Protein AF-A0AA43F3S4-F1 (afdb_monomer_lite)

Radius of gyration: 25.45 Å; chains: 1; bounding box: 35×79×81 Å

Structure (mmCIF, N/CA/C/O backbone):
data_AF-A0AA43F3S4-F1
#
_entry.id   AF-A0AA43F3S4-F1
#
loop_
_atom_site.group_PDB
_atom_site.id
_atom_site.type_symbol
_atom_site.label_atom_id
_atom_site.label_alt_id
_atom_site.label_comp_id
_atom_site.label_asym_id
_atom_site.label_entity_id
_atom_site.label_seq_id
_atom_site.pdbx_PDB_ins_code
_atom_site.Cartn_x
_atom_site.Cartn_y
_atom_site.Cartn_z
_atom_site.occupancy
_atom_site.B_iso_or_equiv
_atom_site.auth_seq_id
_atom_site.auth_comp_id
_atom_site.auth_asym_id
_atom_site.auth_atom_id
_atom_site.pdbx_PDB_model_num
ATOM 1 N N . MET A 1 1 ? -4.218 66.071 62.082 1.00 45.09 1 MET A N 1
ATOM 2 C CA . MET A 1 1 ? -5.119 65.341 61.161 1.00 45.09 1 MET A CA 1
ATOM 3 C C . MET A 1 1 ? -4.495 65.348 59.772 1.00 45.09 1 MET A C 1
ATOM 5 O O . MET A 1 1 ? -4.538 66.374 59.111 1.00 45.09 1 MET A O 1
ATOM 9 N N . GLN A 1 2 ? -3.863 64.250 59.349 1.00 41.78 2 GLN A N 1
ATOM 10 C CA . GLN A 1 2 ? -3.182 64.153 58.051 1.00 41.78 2 GLN A CA 1
ATOM 11 C C . GLN A 1 2 ? -3.557 62.800 57.426 1.00 41.78 2 GLN A C 1
ATOM 13 O O . GLN A 1 2 ? -3.336 61.754 58.028 1.00 41.78 2 GLN A O 1
ATOM 18 N N . ARG A 1 3 ? -4.258 62.843 56.284 1.00 44.19 3 ARG A N 1
ATOM 19 C CA . ARG A 1 3 ? -4.846 61.687 55.585 1.00 44.19 3 ARG A CA 1
ATOM 20 C C . ARG A 1 3 ? -3.790 61.024 54.695 1.00 44.19 3 ARG A C 1
ATOM 22 O O . ARG A 1 3 ? -3.263 61.683 53.804 1.00 44.19 3 ARG A O 1
ATOM 29 N N . ILE A 1 4 ? -3.537 59.731 54.885 1.00 48.81 4 ILE A N 1
ATOM 30 C CA . ILE A 1 4 ? -2.722 58.906 53.979 1.00 48.81 4 ILE A CA 1
ATOM 31 C C . ILE A 1 4 ? -3.648 58.356 52.883 1.00 48.81 4 ILE A C 1
ATOM 33 O O . ILE A 1 4 ? -4.600 57.638 53.179 1.00 48.81 4 ILE A O 1
ATOM 37 N N . ARG A 1 5 ? -3.401 58.720 51.617 1.00 50.72 5 ARG A N 1
ATOM 38 C CA . ARG A 1 5 ? -4.045 58.128 50.430 1.00 50.72 5 ARG A CA 1
ATOM 39 C C . ARG A 1 5 ? -3.077 57.111 49.824 1.00 50.72 5 ARG A C 1
ATOM 41 O O . ARG A 1 5 ? -2.162 57.505 49.111 1.00 50.72 5 ARG A O 1
ATOM 48 N N . ASN A 1 6 ? -3.293 55.825 50.089 1.00 44.34 6 ASN A N 1
ATOM 49 C CA . ASN A 1 6 ? -2.624 54.737 49.373 1.00 44.34 6 ASN A CA 1
ATOM 50 C C . ASN A 1 6 ? -3.462 54.373 48.143 1.00 44.34 6 ASN A C 1
ATOM 52 O O . ASN A 1 6 ? -4.543 53.806 48.273 1.00 44.34 6 ASN A O 1
ATOM 56 N N . GLY A 1 7 ? -2.975 54.730 46.955 1.00 43.69 7 GLY A N 1
ATOM 57 C CA . GLY A 1 7 ? -3.492 54.233 45.683 1.00 43.69 7 GLY A CA 1
ATOM 58 C C . GLY A 1 7 ? -2.597 53.106 45.182 1.00 43.69 7 GLY A C 1
ATOM 59 O O . GLY A 1 7 ? -1.480 53.369 44.751 1.00 43.69 7 GLY A O 1
ATOM 60 N N . ILE A 1 8 ? -3.072 51.863 45.251 1.00 53.91 8 ILE A N 1
ATOM 61 C CA . ILE A 1 8 ? -2.442 50.723 44.577 1.00 53.91 8 ILE A CA 1
ATOM 62 C C . ILE A 1 8 ? -3.109 50.602 43.207 1.00 53.91 8 ILE A C 1
ATOM 64 O O . ILE A 1 8 ? -4.295 50.291 43.113 1.00 53.91 8 ILE A O 1
ATOM 68 N N . ALA A 1 9 ? -2.353 50.889 42.150 1.00 46.62 9 ALA A N 1
ATOM 69 C CA . ALA A 1 9 ? -2.770 50.650 40.778 1.00 46.62 9 ALA A CA 1
ATOM 70 C C . ALA A 1 9 ? -2.581 49.160 40.447 1.00 46.62 9 ALA A C 1
ATOM 72 O O . ALA A 1 9 ? -1.453 48.679 40.371 1.00 46.62 9 ALA A O 1
ATOM 73 N N . LEU A 1 10 ? -3.683 48.428 40.253 1.00 51.22 10 LEU A N 1
ATOM 74 C CA . LEU A 1 10 ? -3.670 47.149 39.543 1.00 51.22 10 LEU A CA 1
ATOM 75 C C . LEU A 1 10 ? -3.625 47.439 38.038 1.00 51.22 10 LEU A C 1
ATOM 77 O O . LEU A 1 10 ? -4.553 48.048 37.507 1.00 51.22 10 LEU A O 1
ATOM 81 N N . ALA A 1 11 ? -2.588 46.970 37.348 1.00 49.75 11 ALA A N 1
ATOM 82 C CA . ALA A 1 11 ? -2.558 46.917 35.891 1.00 49.75 11 ALA A CA 1
ATOM 83 C C . ALA A 1 11 ? -2.459 45.455 35.437 1.00 49.75 11 ALA A C 1
ATOM 85 O O . ALA A 1 11 ? -1.598 44.701 35.886 1.00 49.75 11 ALA A O 1
ATOM 86 N N . LEU A 1 12 ? -3.414 45.080 34.588 1.00 49.41 12 LEU A N 1
ATOM 87 C CA . LEU A 1 12 ? -3.694 43.743 34.080 1.00 49.41 12 LEU A CA 1
ATOM 88 C C . LEU A 1 12 ? -2.523 43.145 33.287 1.00 49.41 12 LEU A C 1
ATOM 90 O O . LEU A 1 12 ? -2.026 43.760 32.346 1.00 49.41 12 LEU A O 1
ATOM 94 N N . ALA A 1 13 ? -2.161 41.899 33.596 1.00 52.53 13 ALA A N 1
ATOM 95 C CA . ALA A 1 13 ? -1.328 41.073 32.731 1.00 52.53 13 ALA A CA 1
ATOM 96 C C . ALA A 1 13 ? -2.201 40.453 31.624 1.00 52.53 13 ALA A C 1
ATOM 98 O O . ALA A 1 13 ? -3.014 39.566 31.883 1.00 52.53 13 ALA A O 1
ATOM 99 N N . ALA A 1 14 ? -2.051 40.934 30.389 1.00 55.06 14 ALA A N 1
ATOM 100 C CA . ALA A 1 14 ? -2.657 40.331 29.208 1.00 55.06 14 ALA A CA 1
ATOM 101 C C . ALA A 1 14 ? -1.839 39.099 28.787 1.00 55.06 14 ALA A C 1
ATOM 103 O O . ALA A 1 14 ? -0.737 39.224 28.254 1.00 55.06 14 ALA A O 1
ATOM 104 N N . ILE A 1 15 ? -2.369 37.901 29.042 1.00 60.75 15 ILE A N 1
ATOM 105 C CA . ILE A 1 15 ? -1.792 36.647 28.549 1.00 60.75 15 ILE A CA 1
ATOM 106 C C . ILE A 1 15 ? -2.237 36.481 27.093 1.00 60.75 15 ILE A C 1
ATOM 108 O O . ILE A 1 15 ? -3.388 36.146 26.816 1.00 60.75 15 ILE A O 1
ATOM 112 N N . LEU A 1 16 ? -1.325 36.738 26.155 1.00 57.16 16 LEU A N 1
ATOM 113 C CA . LEU A 1 16 ? -1.500 36.401 24.744 1.00 57.16 16 LEU A CA 1
ATOM 114 C C . LEU A 1 16 ? -1.458 34.873 24.601 1.00 57.16 16 LEU A C 1
ATOM 116 O O . LEU A 1 16 ? -0.391 34.262 24.604 1.00 57.16 16 LEU A O 1
ATOM 120 N N . GLY A 1 17 ? -2.634 34.253 24.510 1.00 53.41 17 GLY A N 1
ATOM 121 C CA . GLY A 1 17 ? -2.781 32.846 24.155 1.00 53.41 17 GLY A CA 1
ATOM 122 C C . GLY A 1 17 ? -2.358 32.621 22.706 1.00 53.41 17 GLY A C 1
ATOM 123 O O . GLY A 1 17 ? -3.087 32.973 21.783 1.00 53.41 17 GLY A O 1
ATOM 124 N N . GLY A 1 18 ? -1.170 32.052 22.503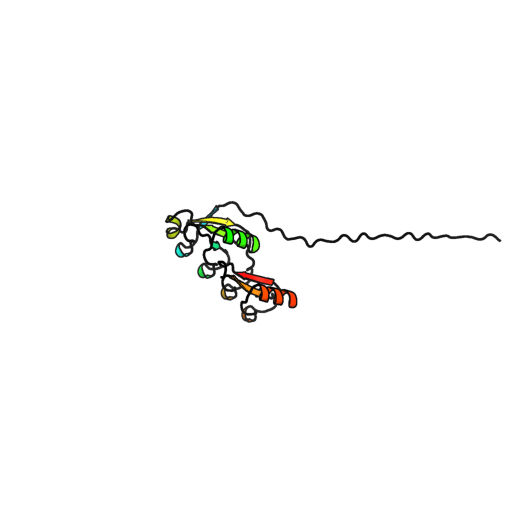 1.00 55.47 18 GLY A N 1
ATOM 125 C CA . GLY A 1 18 ? -0.729 31.578 21.196 1.00 55.47 18 GLY A CA 1
ATOM 126 C C . GLY A 1 18 ? -1.556 30.368 20.766 1.00 55.47 18 GLY A C 1
ATOM 127 O O . GLY A 1 18 ? -1.591 29.355 21.463 1.00 55.47 18 GLY A O 1
ATOM 128 N N . CYS A 1 19 ? -2.220 30.464 19.616 1.00 59.75 19 CYS A N 1
ATOM 129 C CA . CYS A 1 19 ? -2.849 29.321 18.967 1.00 59.75 19 CYS A CA 1
ATOM 130 C C . CYS A 1 19 ? -1.756 28.326 18.553 1.00 59.75 19 CYS A C 1
ATOM 132 O O . CYS A 1 19 ? -1.048 28.551 17.573 1.00 59.75 19 CYS A O 1
ATOM 134 N N . ALA A 1 20 ? -1.604 27.228 19.293 1.00 55.06 20 ALA A N 1
ATOM 135 C CA . ALA A 1 20 ? -0.818 26.092 18.837 1.00 55.06 20 ALA A CA 1
ATOM 136 C C . ALA A 1 20 ? -1.551 25.459 17.647 1.00 55.06 20 ALA A C 1
ATOM 138 O O . ALA A 1 20 ? -2.580 24.805 17.814 1.00 55.06 20 ALA A O 1
ATOM 139 N N . VAL A 1 21 ? -1.053 25.697 16.434 1.00 63.47 21 VAL A N 1
ATOM 140 C CA . VAL A 1 21 ? -1.490 24.956 15.249 1.00 63.47 21 VAL A CA 1
ATOM 141 C C . VAL A 1 21 ? -1.023 23.510 15.455 1.00 63.47 21 VAL A C 1
ATOM 143 O O . VAL A 1 21 ? 0.173 23.313 15.686 1.00 63.47 21 VAL A O 1
ATOM 146 N N . PRO A 1 22 ? -1.906 22.496 15.427 1.00 55.19 22 PRO A N 1
ATOM 147 C CA . PRO A 1 22 ? -1.469 21.107 15.452 1.00 55.19 22 PRO A CA 1
ATOM 148 C C . PRO A 1 22 ? -0.527 20.894 14.267 1.00 55.19 22 PRO A C 1
ATOM 150 O O . PRO A 1 22 ? -0.928 21.081 13.119 1.00 55.19 22 PRO A O 1
ATOM 153 N N . GLY A 1 23 ? 0.739 20.587 14.544 1.00 42.62 23 GLY A N 1
ATOM 154 C CA . GLY A 1 23 ? 1.736 20.374 13.505 1.00 42.62 23 GLY A CA 1
ATOM 155 C C . GLY A 1 23 ? 1.333 19.185 12.643 1.00 42.62 23 GLY A C 1
ATOM 156 O O . GLY A 1 23 ? 1.225 18.066 13.144 1.00 42.62 23 GLY A O 1
ATOM 157 N N . SER A 1 24 ? 1.111 19.421 11.351 1.00 52.53 24 SER A N 1
ATOM 158 C CA . SER A 1 24 ? 1.115 18.353 10.358 1.00 52.53 24 SER A CA 1
ATOM 159 C C . SER A 1 24 ? 2.456 17.634 10.476 1.00 52.53 24 SER A C 1
ATOM 161 O O . SER A 1 24 ? 3.500 18.254 10.283 1.00 52.53 24 SER A O 1
ATOM 163 N N . ILE A 1 25 ? 2.447 16.348 10.831 1.00 58.19 25 ILE A N 1
ATOM 164 C CA . ILE A 1 25 ? 3.644 15.511 10.718 1.00 58.19 25 ILE A CA 1
ATOM 165 C C . ILE A 1 25 ? 3.894 15.350 9.219 1.00 58.19 25 ILE A C 1
ATOM 167 O O . ILE A 1 25 ? 3.322 14.480 8.564 1.00 58.19 25 ILE A O 1
ATOM 171 N N . GLU A 1 26 ? 4.675 16.264 8.654 1.00 67.06 26 GLU A N 1
ATOM 172 C CA . GLU A 1 26 ? 5.097 16.195 7.266 1.00 67.06 26 GLU A CA 1
ATOM 173 C C . GLU A 1 26 ? 5.996 14.966 7.120 1.00 67.06 26 GLU A C 1
ATOM 175 O O . GLU A 1 26 ? 6.993 14.813 7.833 1.00 67.06 26 GLU A O 1
ATOM 180 N N . ARG A 1 27 ? 5.598 14.025 6.260 1.00 73.75 27 ARG A N 1
ATOM 181 C CA . ARG A 1 27 ? 6.421 12.843 6.008 1.00 73.75 27 ARG A CA 1
ATOM 182 C C . ARG A 1 27 ? 7.721 13.245 5.319 1.00 73.75 27 ARG A C 1
ATOM 184 O O . ARG A 1 27 ? 7.717 14.204 4.545 1.00 73.75 27 ARG A O 1
ATOM 191 N N . PRO A 1 28 ? 8.819 12.509 5.567 1.00 76.12 28 PRO A N 1
ATOM 192 C CA . PRO A 1 28 ? 10.080 12.786 4.904 1.00 76.12 28 PRO A CA 1
ATOM 193 C C . PRO A 1 28 ? 9.906 12.754 3.379 1.00 76.12 28 PRO A C 1
ATOM 195 O O . PRO A 1 28 ? 9.037 12.038 2.864 1.00 76.12 28 PRO A O 1
ATOM 198 N N . PRO A 1 29 ? 10.727 13.520 2.643 1.00 84.88 29 PRO A N 1
ATOM 199 C CA . PRO A 1 29 ? 10.708 13.469 1.192 1.00 84.88 29 PRO A CA 1
ATOM 200 C C . PRO A 1 29 ? 11.012 12.042 0.707 1.00 84.88 29 PRO A C 1
ATOM 202 O O . PRO A 1 29 ? 11.752 11.313 1.379 1.00 84.88 29 PRO A O 1
ATOM 205 N N . PRO A 1 30 ? 10.488 11.642 -0.465 1.00 90.62 30 PRO A N 1
ATOM 206 C CA . PRO A 1 30 ? 10.766 10.329 -1.029 1.00 90.62 30 PRO A CA 1
ATOM 207 C C . PRO A 1 30 ? 12.269 10.087 -1.191 1.00 90.62 30 PRO A C 1
ATOM 209 O O . PRO A 1 30 ? 13.032 10.988 -1.554 1.00 90.62 30 PRO A O 1
ATOM 212 N N . GLY A 1 31 ? 12.691 8.847 -0.956 1.00 92.12 31 GLY A N 1
ATOM 213 C CA . GLY A 1 31 ? 14.061 8.409 -1.176 1.00 92.12 31 GLY A CA 1
ATOM 214 C C . GLY A 1 31 ? 14.471 8.492 -2.649 1.00 92.12 31 GLY A C 1
ATOM 215 O O . GLY A 1 31 ? 13.651 8.599 -3.561 1.00 92.12 31 GLY A O 1
ATOM 216 N N . LYS A 1 32 ? 15.777 8.405 -2.911 1.00 95.25 32 LYS A N 1
ATOM 217 C CA . LYS A 1 32 ? 16.272 8.304 -4.290 1.00 95.25 32 LYS A CA 1
ATOM 218 C C . LYS A 1 32 ? 15.873 6.948 -4.893 1.00 95.25 32 LYS A C 1
ATOM 220 O O . LYS A 1 32 ? 15.887 5.950 -4.169 1.00 95.25 32 LYS A O 1
ATOM 225 N N . PRO A 1 33 ? 15.572 6.881 -6.205 1.00 96.31 33 PRO A N 1
ATOM 226 C CA . PRO A 1 33 ? 15.389 5.607 -6.885 1.00 96.31 33 PRO A CA 1
ATOM 227 C C . PRO A 1 33 ? 16.603 4.697 -6.682 1.00 96.31 33 PRO A C 1
ATOM 229 O O . PRO A 1 33 ? 17.743 5.131 -6.845 1.00 96.31 33 PRO A O 1
ATOM 232 N N . SER A 1 34 ? 16.353 3.439 -6.339 1.00 97.06 34 SER A N 1
ATOM 233 C CA . SER A 1 34 ? 17.384 2.423 -6.113 1.00 97.06 34 SER A CA 1
ATOM 234 C C . SER A 1 34 ? 16.936 1.073 -6.661 1.00 97.06 34 SER A C 1
ATOM 236 O O . SER A 1 34 ? 15.746 0.851 -6.883 1.00 97.06 34 SER A O 1
ATOM 238 N N . GLU A 1 35 ? 17.885 0.177 -6.927 1.00 97.38 35 GLU A N 1
ATOM 239 C CA . GLU A 1 35 ? 17.549 -1.189 -7.324 1.00 97.38 35 GLU A CA 1
ATOM 240 C C . GLU A 1 35 ? 16.855 -1.920 -6.168 1.00 97.38 35 GLU A C 1
ATOM 242 O O . GLU A 1 35 ? 17.237 -1.800 -5.003 1.00 97.38 35 GLU A O 1
ATOM 247 N N . PHE A 1 36 ? 15.813 -2.674 -6.500 1.00 97.06 36 PHE A N 1
ATOM 248 C CA . PHE A 1 36 ? 15.067 -3.494 -5.563 1.00 97.06 36 PHE A CA 1
ATOM 249 C C . PHE A 1 36 ? 14.756 -4.846 -6.197 1.00 97.06 36 PHE A C 1
ATOM 251 O O . PHE A 1 36 ? 14.400 -4.921 -7.374 1.00 97.06 36 PHE A O 1
ATOM 258 N N . HIS A 1 37 ? 14.886 -5.914 -5.4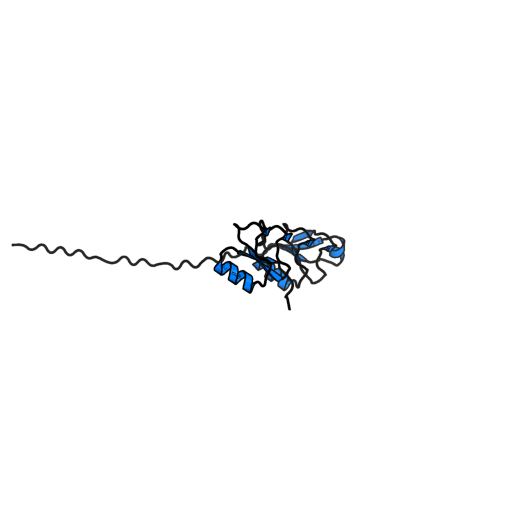20 1.00 96.31 37 HIS A N 1
ATOM 259 C CA . HIS A 1 37 ? 14.615 -7.267 -5.880 1.00 96.31 37 HIS A CA 1
ATOM 260 C C . HIS A 1 37 ? 13.373 -7.813 -5.184 1.00 96.31 37 HIS A C 1
ATOM 262 O O . HIS A 1 37 ? 13.246 -7.711 -3.965 1.00 96.31 37 HIS A O 1
ATOM 268 N N . MET A 1 38 ? 12.469 -8.393 -5.964 1.00 94.81 38 MET A N 1
ATOM 269 C CA . MET A 1 38 ? 11.250 -9.031 -5.477 1.00 94.81 38 MET A CA 1
ATOM 270 C C . MET A 1 38 ? 10.979 -10.313 -6.266 1.00 94.81 38 MET A C 1
ATOM 272 O O . MET A 1 38 ? 11.522 -10.458 -7.364 1.00 94.81 38 MET A O 1
ATOM 276 N N . PRO A 1 39 ? 10.138 -11.229 -5.758 1.00 96.19 39 PRO A N 1
ATOM 277 C CA . PRO A 1 39 ? 9.791 -12.430 -6.504 1.00 96.19 39 PRO A CA 1
ATOM 278 C C . PRO A 1 39 ? 9.247 -12.076 -7.904 1.00 96.19 39 PRO A C 1
ATOM 280 O O . PRO A 1 39 ? 8.401 -11.178 -8.003 1.00 96.19 39 PRO A O 1
ATOM 283 N N . PRO A 1 40 ? 9.731 -12.714 -8.990 1.00 95.94 40 PRO A N 1
ATOM 284 C CA . PRO A 1 40 ? 9.384 -12.337 -10.363 1.00 95.94 40 PRO A CA 1
ATOM 285 C C . PRO A 1 40 ? 7.876 -12.270 -10.643 1.00 95.94 40 PRO A C 1
ATOM 287 O O . PRO A 1 40 ? 7.415 -11.362 -11.331 1.00 95.94 40 PRO A O 1
ATOM 290 N N . GLU A 1 41 ? 7.092 -13.173 -10.059 1.00 95.69 41 GLU A N 1
ATOM 291 C CA . GLU A 1 41 ? 5.632 -13.236 -10.186 1.00 95.69 41 GLU A CA 1
ATOM 292 C C . GLU A 1 41 ? 4.890 -12.089 -9.473 1.00 95.69 41 GLU A C 1
ATOM 294 O O . GLU A 1 41 ? 3.709 -11.852 -9.725 1.00 95.69 41 GLU A O 1
ATOM 299 N N . HIS A 1 42 ? 5.596 -11.326 -8.636 1.00 96.75 42 HIS A N 1
ATOM 300 C CA . HIS A 1 42 ? 5.089 -10.142 -7.943 1.00 96.75 42 HIS A CA 1
ATOM 301 C C . HIS A 1 42 ? 5.566 -8.823 -8.570 1.00 96.75 42 HIS A C 1
ATOM 303 O O . HIS A 1 42 ? 5.134 -7.746 -8.145 1.00 96.75 42 HIS A O 1
ATOM 309 N N . VAL A 1 43 ? 6.423 -8.884 -9.594 1.00 98.06 43 VAL A N 1
ATOM 310 C CA . VAL A 1 43 ? 6.870 -7.701 -10.333 1.00 98.06 43 VAL A CA 1
ATOM 311 C C . VAL A 1 43 ? 5.675 -7.078 -11.065 1.00 98.06 43 VAL A C 1
ATOM 313 O O . VAL A 1 43 ? 4.950 -7.785 -11.770 1.00 98.06 43 VAL A O 1
ATOM 316 N N . PRO A 1 44 ? 5.436 -5.758 -10.935 1.00 97.81 44 PRO A N 1
ATOM 317 C CA . PRO A 1 44 ? 4.344 -5.116 -11.655 1.00 97.81 44 PRO A CA 1
ATOM 318 C C . PRO A 1 44 ? 4.572 -5.177 -13.176 1.00 97.81 44 PRO A C 1
ATOM 320 O O . PRO A 1 44 ? 5.719 -5.089 -13.630 1.00 97.81 44 PRO A O 1
ATOM 323 N N . PRO A 1 45 ? 3.498 -5.264 -13.985 1.00 97.25 45 PRO A N 1
ATOM 324 C CA . PRO A 1 45 ? 3.595 -5.155 -15.436 1.00 97.25 45 PRO A CA 1
ATOM 325 C C . PRO A 1 45 ? 4.315 -3.877 -15.884 1.00 97.25 45 PRO A C 1
ATOM 327 O O . PRO A 1 45 ? 4.328 -2.862 -15.184 1.00 97.25 45 PRO A O 1
ATOM 330 N N . LEU A 1 46 ? 4.879 -3.899 -17.093 1.00 95.69 46 LEU A N 1
ATOM 331 C CA . LEU A 1 46 ? 5.503 -2.710 -17.679 1.00 95.69 46 LEU A CA 1
ATOM 332 C C . LEU A 1 46 ? 4.505 -1.546 -17.747 1.00 95.69 46 LEU A C 1
ATOM 334 O O . LEU A 1 46 ? 3.362 -1.714 -18.163 1.00 95.69 46 LEU A O 1
ATOM 338 N N . GLY A 1 47 ? 4.955 -0.360 -17.334 1.00 94.81 47 GLY A N 1
ATOM 339 C CA . GLY A 1 47 ? 4.118 0.843 -17.264 1.00 94.81 47 GLY A CA 1
ATOM 340 C C . GLY A 1 47 ? 3.225 0.932 -16.019 1.00 94.81 47 GLY A C 1
ATOM 341 O O . GLY A 1 47 ? 2.608 1.973 -15.801 1.00 94.81 47 GLY A O 1
ATOM 342 N N . GLN A 1 48 ? 3.185 -0.106 -15.179 1.00 97.81 48 GLN A N 1
ATOM 343 C CA . GLN A 1 48 ? 2.530 -0.082 -13.873 1.00 97.81 48 GLN A CA 1
ATOM 344 C C . GLN A 1 48 ? 3.556 -0.055 -12.739 1.00 97.81 48 GLN A C 1
ATOM 346 O O . GLN A 1 48 ? 4.730 -0.393 -12.906 1.00 97.81 48 GLN A O 1
ATOM 351 N N . CYS A 1 49 ? 3.085 0.348 -11.566 1.00 98.31 49 CYS A N 1
ATOM 352 C CA . CYS A 1 49 ? 3.841 0.305 -10.329 1.00 98.31 49 CYS A CA 1
ATOM 353 C C . CYS A 1 49 ? 3.075 -0.502 -9.281 1.00 98.31 49 CYS A C 1
ATOM 355 O O . CYS A 1 49 ? 1.859 -0.665 -9.365 1.00 98.31 49 CYS A O 1
ATOM 357 N N . ARG A 1 50 ? 3.782 -0.982 -8.265 1.00 97.81 50 ARG A N 1
ATOM 358 C CA . ARG A 1 50 ? 3.201 -1.607 -7.073 1.00 97.81 50 ARG A CA 1
ATOM 359 C C . ARG A 1 50 ? 3.779 -0.925 -5.836 1.00 97.81 50 ARG A C 1
ATOM 361 O O . ARG A 1 50 ? 4.921 -0.479 -5.880 1.00 97.81 50 ARG A O 1
ATOM 368 N N . ILE A 1 51 ? 3.010 -0.826 -4.756 1.00 97.88 51 ILE A N 1
ATOM 369 C CA . ILE A 1 51 ? 3.565 -0.465 -3.445 1.00 97.88 51 ILE A CA 1
ATOM 370 C C . ILE A 1 51 ? 3.985 -1.763 -2.762 1.00 97.88 51 ILE A C 1
ATOM 372 O O . ILE A 1 51 ? 3.214 -2.715 -2.727 1.00 97.88 51 ILE A O 1
ATOM 376 N N . TRP A 1 52 ? 5.211 -1.807 -2.266 1.00 97.44 52 TRP A N 1
ATOM 377 C CA . TRP A 1 52 ? 5.779 -2.940 -1.561 1.00 97.44 52 TRP A CA 1
ATOM 378 C C . TRP A 1 52 ? 6.004 -2.590 -0.096 1.00 97.44 52 TRP A C 1
ATOM 380 O O . TRP A 1 52 ? 6.675 -1.603 0.222 1.00 97.44 52 TRP A O 1
ATOM 390 N N . TYR A 1 53 ? 5.476 -3.431 0.778 1.00 95.75 53 TYR A N 1
ATOM 391 C CA . TYR A 1 53 ? 5.618 -3.342 2.223 1.00 95.75 53 TYR A CA 1
ATOM 392 C C . TYR A 1 53 ? 6.573 -4.428 2.703 1.00 95.75 53 TYR A C 1
ATOM 394 O O . TYR A 1 53 ? 6.339 -5.607 2.451 1.00 95.75 53 TYR A O 1
ATOM 402 N N . ALA A 1 54 ? 7.672 -4.046 3.352 1.00 92.56 54 ALA A N 1
ATOM 403 C CA . ALA A 1 54 ? 8.725 -4.990 3.738 1.00 92.56 54 ALA A CA 1
ATOM 404 C C . ALA A 1 54 ? 8.251 -6.009 4.788 1.00 92.56 54 ALA A C 1
ATOM 406 O O . ALA A 1 54 ? 8.777 -7.114 4.869 1.00 92.56 54 ALA A O 1
ATOM 407 N N . GLU A 1 55 ? 7.257 -5.623 5.578 1.00 91.31 55 GLU A N 1
ATOM 408 C CA . GLU A 1 55 ? 6.657 -6.396 6.657 1.00 91.31 55 GLU A CA 1
ATOM 409 C C . GLU A 1 55 ? 5.535 -7.342 6.206 1.00 91.31 55 GLU A C 1
ATOM 411 O O . GLU A 1 55 ? 5.081 -8.156 7.008 1.00 91.31 55 GLU A O 1
ATOM 416 N N . LEU A 1 56 ? 5.084 -7.251 4.949 1.00 93.94 56 LEU A N 1
ATOM 417 C CA . LEU A 1 56 ? 4.030 -8.117 4.423 1.00 93.94 56 LEU A CA 1
ATOM 418 C C . LEU A 1 56 ? 4.617 -9.224 3.542 1.00 93.94 56 LEU A C 1
ATOM 420 O O . LEU A 1 56 ? 5.502 -8.950 2.722 1.00 93.94 56 LEU A O 1
ATOM 424 N N . PRO A 1 57 ? 4.098 -10.460 3.629 1.00 93.81 57 PRO A N 1
ATOM 425 C CA . PRO A 1 57 ? 4.455 -11.483 2.661 1.00 93.81 57 PRO A CA 1
ATOM 426 C C . PRO A 1 57 ? 3.970 -11.091 1.245 1.00 93.81 57 PRO A C 1
ATOM 428 O O . PRO A 1 57 ? 3.029 -10.296 1.118 1.00 93.81 57 PRO A O 1
ATOM 431 N N . PRO A 1 58 ? 4.616 -11.591 0.173 1.00 94.00 58 PRO A N 1
ATOM 432 C CA . PRO A 1 58 ? 4.348 -11.188 -1.214 1.00 94.00 58 PRO A CA 1
ATOM 433 C C . PRO A 1 58 ? 2.870 -11.212 -1.648 1.00 94.00 58 PRO A C 1
ATOM 435 O O . PRO A 1 58 ? 2.420 -10.340 -2.393 1.00 94.00 58 PRO A O 1
ATOM 438 N N . GLU A 1 59 ? 2.105 -12.170 -1.147 1.00 92.62 59 GLU A N 1
ATOM 439 C CA . GLU A 1 59 ? 0.714 -12.444 -1.486 1.00 92.62 59 GLU A CA 1
ATOM 440 C C . GLU A 1 59 ? -0.295 -11.558 -0.724 1.00 92.62 59 GLU A C 1
ATOM 442 O O . GLU A 1 59 ? -1.459 -11.485 -1.114 1.00 92.62 59 GLU A O 1
ATOM 447 N N . TRP A 1 60 ? 0.160 -10.803 0.286 1.00 95.12 60 TRP A N 1
ATOM 448 C CA . TRP A 1 60 ? -0.613 -9.744 0.965 1.00 95.12 60 TRP A CA 1
ATOM 449 C C . TRP A 1 60 ? -0.309 -8.339 0.440 1.00 95.12 60 TRP A C 1
ATOM 451 O O . TRP A 1 60 ? -0.821 -7.346 0.959 1.00 95.12 60 TRP A O 1
ATOM 461 N N . GLN A 1 61 ? 0.534 -8.232 -0.584 1.00 95.94 61 GLN A N 1
ATOM 462 C CA . GLN A 1 61 ? 0.880 -6.946 -1.172 1.00 95.94 61 GLN A CA 1
ATOM 463 C C . GLN A 1 61 ? -0.298 -6.385 -1.974 1.00 95.94 61 GLN A C 1
ATOM 465 O O . GLN A 1 61 ? -1.048 -7.142 -2.600 1.00 95.94 61 GLN A O 1
ATOM 470 N N . PRO A 1 62 ? -0.448 -5.053 -2.033 1.00 95.94 62 PRO A N 1
ATOM 471 C CA . PRO A 1 62 ? -1.449 -4.450 -2.889 1.00 95.94 62 PRO A CA 1
ATOM 472 C C . PRO A 1 62 ? -1.166 -4.787 -4.365 1.00 95.94 62 PRO A C 1
ATOM 474 O O . PRO A 1 62 ? -0.014 -4.992 -4.770 1.00 95.94 62 PRO A O 1
ATOM 477 N N . PRO A 1 63 ? -2.206 -4.835 -5.209 1.00 96.38 63 PRO A N 1
ATOM 478 C CA . PRO A 1 63 ? -2.042 -5.102 -6.632 1.00 96.38 63 PRO A CA 1
ATOM 479 C C . PRO A 1 63 ? -1.258 -3.983 -7.334 1.00 96.38 63 PRO A C 1
ATOM 481 O O . PRO A 1 63 ? -1.074 -2.876 -6.819 1.00 96.38 63 PRO A O 1
ATOM 484 N N . ALA A 1 64 ? -0.811 -4.269 -8.558 1.00 97.38 64 ALA A N 1
ATOM 485 C CA . ALA A 1 64 ? -0.230 -3.244 -9.418 1.00 97.38 64 ALA A CA 1
ATOM 486 C C . ALA A 1 64 ? -1.288 -2.201 -9.831 1.00 97.38 64 ALA A C 1
ATOM 488 O O . ALA A 1 64 ? -2.472 -2.506 -9.970 1.00 97.38 64 ALA A O 1
ATOM 489 N N . MET A 1 65 ? -0.852 -0.959 -10.022 1.00 97.62 65 MET A N 1
ATOM 490 C CA . MET A 1 65 ? -1.693 0.200 -10.317 1.00 97.62 65 MET A CA 1
ATOM 491 C C . MET A 1 65 ? -0.914 1.242 -11.144 1.00 97.62 65 MET A C 1
ATOM 493 O O . MET A 1 65 ? 0.302 1.105 -11.325 1.00 97.62 65 MET A O 1
ATOM 497 N N . PRO A 1 66 ? -1.565 2.301 -11.664 1.00 97.38 66 PRO A N 1
ATOM 498 C CA . PRO A 1 66 ? -0.855 3.394 -12.322 1.00 97.38 66 PRO A CA 1
ATOM 499 C C . PRO A 1 66 ? 0.201 4.017 -11.402 1.00 97.38 66 PRO A C 1
ATOM 501 O O . PRO A 1 66 ? -0.056 4.266 -10.225 1.00 97.38 66 PRO A O 1
ATOM 504 N N . CYS A 1 67 ? 1.383 4.318 -11.941 1.00 97.19 67 CYS A N 1
ATOM 505 C CA . CYS A 1 67 ? 2.494 4.824 -11.133 1.00 97.19 67 CYS A CA 1
ATOM 506 C C . CYS A 1 67 ? 2.176 6.126 -10.393 1.00 97.19 67 CYS A C 1
ATOM 508 O O . CYS A 1 67 ? 2.533 6.252 -9.226 1.00 97.19 67 CYS A O 1
ATOM 510 N N . ALA A 1 68 ? 1.452 7.056 -11.023 1.00 96.25 68 ALA A N 1
ATOM 511 C CA . ALA A 1 68 ? 1.019 8.289 -10.364 1.00 96.25 68 ALA A CA 1
ATOM 512 C C . ALA A 1 68 ? 0.209 7.997 -9.087 1.00 96.25 68 ALA A C 1
ATOM 514 O O . ALA A 1 68 ? 0.486 8.570 -8.036 1.00 96.25 68 ALA A O 1
ATOM 515 N N . ARG A 1 69 ? -0.718 7.033 -9.158 1.00 95.88 69 ARG A N 1
ATOM 516 C CA . ARG A 1 69 ? -1.528 6.599 -8.017 1.00 95.88 69 ARG A CA 1
ATOM 517 C C . ARG A 1 69 ? -0.687 5.912 -6.943 1.00 95.88 69 ARG A C 1
ATOM 519 O O . ARG A 1 69 ? -0.861 6.207 -5.766 1.00 95.88 69 ARG A O 1
ATOM 526 N N . ALA A 1 70 ? 0.242 5.037 -7.333 1.00 97.62 70 ALA A N 1
ATOM 527 C CA . ALA A 1 70 ? 1.136 4.369 -6.386 1.00 97.62 70 ALA A CA 1
ATOM 528 C C . ALA A 1 70 ? 1.992 5.380 -5.603 1.00 97.62 70 ALA A C 1
ATOM 530 O O . ALA A 1 70 ? 2.099 5.275 -4.386 1.00 97.62 70 ALA A O 1
ATOM 531 N N . HIS A 1 71 ? 2.553 6.386 -6.282 1.00 97.12 71 HIS A N 1
ATOM 532 C CA . HIS A 1 71 ? 3.328 7.451 -5.642 1.00 97.12 71 HIS A CA 1
ATOM 533 C C . HIS A 1 71 ? 2.469 8.330 -4.723 1.00 97.12 71 HIS A C 1
ATOM 535 O O . HIS A 1 71 ? 2.887 8.620 -3.605 1.00 97.12 71 HIS A O 1
ATOM 541 N N . GLU A 1 72 ? 1.258 8.710 -5.144 1.00 95.69 72 GLU A N 1
ATOM 542 C CA . GLU A 1 72 ? 0.320 9.470 -4.306 1.00 95.69 72 GLU A CA 1
ATOM 543 C C . GLU A 1 72 ? -0.054 8.702 -3.028 1.00 95.69 72 GLU A C 1
ATOM 545 O O . GLU A 1 72 ? -0.023 9.252 -1.925 1.00 95.69 72 GLU A O 1
ATOM 550 N N . LEU A 1 73 ? -0.381 7.414 -3.166 1.00 95.56 73 LEU A N 1
ATOM 551 C CA . LEU A 1 73 ? -0.740 6.562 -2.039 1.00 95.56 73 LEU A CA 1
ATOM 552 C C . LEU A 1 73 ? 0.453 6.291 -1.125 1.00 95.56 73 LEU A C 1
ATOM 554 O O . LEU A 1 73 ? 0.287 6.361 0.085 1.00 95.56 73 LEU A O 1
ATOM 558 N N . ALA A 1 74 ? 1.650 6.047 -1.657 1.00 96.25 74 ALA A N 1
ATOM 559 C CA . ALA A 1 74 ? 2.843 5.838 -0.839 1.00 96.25 74 ALA A CA 1
ATOM 560 C C . ALA A 1 74 ? 3.253 7.113 -0.083 1.00 96.25 74 ALA A C 1
ATOM 562 O O . ALA A 1 74 ? 3.632 7.044 1.083 1.00 96.25 74 ALA A O 1
ATOM 563 N N . GLN A 1 75 ? 3.063 8.300 -0.668 1.00 95.50 75 GLN A N 1
ATOM 564 C CA . GLN A 1 75 ? 3.249 9.561 0.056 1.00 95.50 75 GLN A CA 1
ATOM 565 C C . GLN A 1 75 ? 2.348 9.644 1.300 1.00 95.50 75 GLN A C 1
ATOM 567 O O . GLN A 1 75 ? 2.779 10.161 2.329 1.00 95.50 75 GLN A O 1
ATOM 572 N N . LYS A 1 76 ? 1.126 9.097 1.225 1.00 93.62 76 LYS A N 1
ATOM 573 C CA . LYS A 1 76 ? 0.117 9.113 2.301 1.00 93.62 76 LYS A CA 1
ATOM 574 C C . LYS A 1 76 ? 0.137 7.903 3.230 1.00 93.62 76 LYS A C 1
ATOM 576 O O . LYS A 1 76 ? -0.224 8.060 4.387 1.00 93.62 76 LYS A O 1
ATOM 581 N N . HIS A 1 77 ? 0.617 6.738 2.776 1.00 93.94 77 HIS A N 1
ATOM 582 C CA . HIS A 1 77 ? 0.576 5.464 3.522 1.00 93.94 77 HIS A CA 1
ATOM 583 C C . HIS A 1 77 ? 1.907 4.702 3.643 1.00 93.94 77 HIS A C 1
ATOM 585 O O . HIS A 1 77 ? 1.961 3.660 4.288 1.00 93.94 77 HIS A O 1
ATOM 591 N N . GLY A 1 78 ? 2.984 5.228 3.060 1.00 95.12 78 GLY A N 1
ATOM 592 C CA . GLY A 1 78 ? 4.337 4.701 3.191 1.00 95.12 78 GLY A CA 1
ATOM 593 C C . GLY A 1 78 ? 4.597 3.533 2.248 1.00 95.12 78 GLY A C 1
ATOM 594 O O . GLY A 1 78 ? 3.841 3.290 1.304 1.00 95.12 78 GLY A O 1
ATOM 595 N N . GLY A 1 79 ? 5.675 2.805 2.520 1.00 96.12 79 GLY A N 1
ATOM 596 C CA . GLY A 1 79 ? 6.129 1.683 1.708 1.00 96.12 79 GLY A CA 1
ATOM 597 C C . GLY A 1 79 ? 7.004 2.106 0.530 1.00 96.12 79 GLY A C 1
ATOM 598 O O . GLY A 1 79 ? 7.391 3.264 0.368 1.00 96.12 79 GLY A O 1
ATOM 599 N N . ARG A 1 80 ? 7.338 1.133 -0.316 1.00 97.94 80 ARG A N 1
ATOM 600 C CA . ARG A 1 80 ? 8.225 1.323 -1.464 1.00 97.94 80 ARG A CA 1
ATOM 601 C C . ARG A 1 80 ? 7.461 1.204 -2.770 1.00 97.94 80 ARG A C 1
ATOM 603 O O . ARG A 1 80 ? 6.928 0.146 -3.076 1.00 97.94 80 ARG A O 1
ATOM 610 N N . VAL A 1 81 ? 7.461 2.244 -3.595 1.00 98.31 81 VAL A N 1
ATOM 611 C CA . VAL A 1 81 ? 6.900 2.150 -4.949 1.00 98.31 81 VAL A CA 1
ATOM 612 C C . VAL A 1 81 ? 7.915 1.474 -5.855 1.00 98.31 81 VAL A C 1
ATOM 614 O O . VAL A 1 81 ? 8.993 2.020 -6.083 1.00 98.31 81 VAL A O 1
ATOM 617 N N . VAL A 1 82 ? 7.571 0.301 -6.377 1.00 98.44 82 VAL A N 1
ATOM 618 C CA . VAL A 1 82 ? 8.417 -0.511 -7.256 1.00 98.44 82 VAL A CA 1
ATOM 619 C C . VAL A 1 82 ? 7.872 -0.519 -8.681 1.00 98.44 82 VAL A C 1
ATOM 621 O O . VAL A 1 82 ? 6.657 -0.519 -8.892 1.00 98.44 82 VAL A O 1
ATOM 624 N N . LYS A 1 83 ? 8.771 -0.542 -9.670 1.00 98.38 83 LYS A N 1
ATOM 625 C CA . LYS A 1 83 ? 8.438 -0.682 -11.095 1.00 98.38 83 LYS A CA 1
ATOM 626 C C . LYS A 1 83 ? 9.424 -1.583 -11.830 1.00 98.38 83 LYS A C 1
ATOM 628 O O . LYS A 1 83 ? 10.624 -1.572 -11.542 1.00 98.38 83 LYS A O 1
ATOM 633 N N . ALA A 1 84 ? 8.938 -2.310 -12.832 1.00 98.12 84 ALA A N 1
ATOM 634 C CA . ALA A 1 84 ? 9.802 -3.035 -13.757 1.00 98.12 84 ALA A CA 1
ATOM 635 C C . ALA A 1 84 ? 10.718 -2.061 -14.524 1.00 98.12 84 ALA A C 1
ATOM 637 O O . ALA A 1 84 ? 10.283 -1.002 -14.978 1.00 98.12 84 ALA A O 1
ATOM 638 N N . ILE A 1 85 ? 11.992 -2.430 -14.675 1.00 96.31 85 ILE A N 1
ATOM 639 C CA . ILE A 1 85 ? 12.990 -1.640 -15.422 1.00 96.31 85 ILE A CA 1
ATOM 640 C C . ILE A 1 85 ? 12.979 -2.040 -16.899 1.00 96.31 85 ILE A C 1
ATOM 642 O O . ILE A 1 85 ? 13.247 -1.234 -17.785 1.00 96.31 85 ILE A O 1
ATOM 646 N N . SER A 1 86 ? 12.694 -3.312 -17.169 1.00 96.81 86 SER A N 1
ATOM 647 C CA . SER A 1 86 ? 12.678 -3.891 -18.510 1.00 96.81 86 SER A CA 1
ATOM 648 C C . SER A 1 86 ? 11.782 -5.134 -18.532 1.00 96.81 86 SER A C 1
ATOM 650 O O . SER A 1 86 ? 11.455 -5.658 -17.466 1.00 96.81 86 SER A O 1
ATOM 652 N N . PRO A 1 87 ? 11.440 -5.694 -19.707 1.00 97.44 87 PRO A N 1
ATOM 653 C CA . PRO A 1 87 ? 10.754 -6.987 -19.776 1.00 97.44 87 PRO A CA 1
ATOM 654 C C . PRO A 1 87 ? 11.481 -8.118 -19.027 1.00 97.44 87 PRO A C 1
ATOM 656 O O . PRO A 1 87 ? 10.856 -9.091 -18.616 1.00 97.44 87 PRO A O 1
ATOM 659 N N . ARG A 1 88 ? 12.807 -8.010 -18.838 1.00 97.50 88 ARG A N 1
ATOM 660 C CA . ARG A 1 88 ? 13.604 -8.993 -18.092 1.00 97.50 88 ARG A CA 1
ATOM 661 C C . ARG A 1 88 ? 13.269 -9.011 -16.598 1.00 97.50 88 ARG A C 1
ATOM 663 O O . ARG A 1 88 ? 13.354 -10.080 -16.004 1.00 97.50 88 ARG A O 1
ATOM 670 N N . SER A 1 89 ? 12.810 -7.887 -16.043 1.00 97.94 89 SER A N 1
ATOM 671 C CA . SER A 1 89 ? 12.374 -7.771 -14.645 1.00 97.94 89 SER A CA 1
ATOM 672 C C . SER A 1 89 ? 11.324 -8.820 -14.280 1.00 97.94 89 SER A C 1
ATOM 674 O O . SER A 1 89 ? 11.371 -9.379 -13.196 1.00 97.94 89 SER A O 1
ATOM 676 N N . LEU A 1 90 ? 10.425 -9.158 -15.210 1.00 96.56 90 LEU A N 1
ATOM 677 C CA . LEU A 1 90 ? 9.381 -10.175 -15.013 1.00 96.56 90 LEU A CA 1
ATOM 678 C C . LEU A 1 90 ? 9.929 -11.607 -14.890 1.00 96.56 90 LEU A C 1
ATOM 680 O O . LEU A 1 90 ? 9.187 -12.525 -14.564 1.00 96.56 90 LEU A O 1
ATOM 684 N N . ARG A 1 91 ? 11.213 -11.820 -15.196 1.00 97.31 91 ARG A N 1
ATOM 685 C CA . ARG A 1 91 ? 11.896 -13.113 -15.059 1.00 97.31 91 ARG A CA 1
ATOM 686 C C . ARG A 1 91 ? 12.882 -13.128 -13.903 1.00 97.31 91 ARG A C 1
ATOM 688 O O . ARG A 1 91 ? 13.044 -14.162 -13.272 1.00 97.31 91 ARG A O 1
ATOM 695 N N . ASP A 1 92 ? 13.576 -12.014 -13.676 1.00 97.50 92 ASP A N 1
ATOM 696 C CA . ASP A 1 92 ? 14.680 -11.931 -12.719 1.00 97.50 92 ASP A CA 1
ATOM 697 C C . ASP A 1 92 ? 14.380 -11.081 -11.483 1.00 97.50 92 ASP A C 1
ATOM 699 O O . ASP A 1 92 ? 15.276 -10.886 -10.673 1.00 97.50 92 ASP A O 1
ATOM 703 N N . GLY A 1 93 ? 13.168 -10.544 -11.328 1.00 97.62 93 GLY A N 1
ATOM 704 C CA . GLY A 1 93 ? 12.765 -9.827 -10.118 1.00 97.62 93 GLY A CA 1
ATOM 705 C C . GLY A 1 93 ? 13.392 -8.442 -9.934 1.00 97.62 93 GLY A C 1
ATOM 706 O O . GLY A 1 93 ? 13.09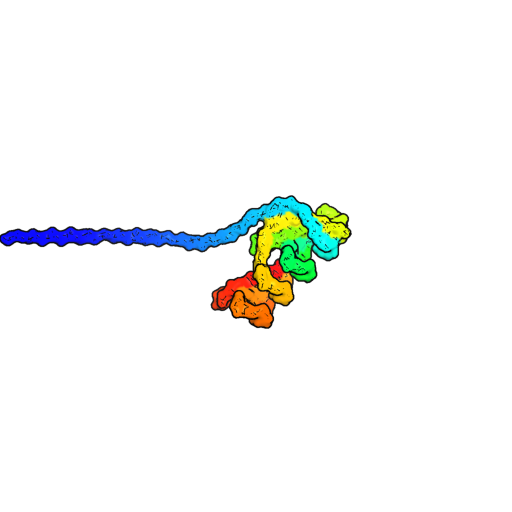0 -7.765 -8.951 1.00 97.62 93 GLY A O 1
ATOM 707 N N . ARG A 1 94 ? 14.271 -7.986 -10.840 1.00 98.00 94 ARG A N 1
ATOM 708 C CA . ARG A 1 94 ? 14.993 -6.713 -10.674 1.00 98.00 94 ARG A CA 1
ATOM 709 C C . ARG A 1 94 ? 14.118 -5.526 -11.044 1.00 98.00 94 ARG A C 1
ATOM 711 O O . ARG A 1 94 ? 13.689 -5.383 -12.191 1.00 98.00 94 ARG A O 1
ATOM 718 N N . THR A 1 95 ? 13.907 -4.628 -10.096 1.00 98.12 95 THR A N 1
ATOM 719 C CA . THR A 1 95 ? 13.030 -3.457 -10.207 1.00 98.12 95 THR A CA 1
ATOM 720 C C . THR A 1 95 ? 13.747 -2.185 -9.769 1.00 98.12 95 THR A C 1
ATOM 722 O O . THR A 1 95 ? 14.811 -2.233 -9.154 1.00 98.12 95 THR A O 1
ATOM 725 N N . LEU A 1 96 ? 13.173 -1.030 -10.103 1.00 97.94 96 LEU A N 1
ATOM 726 C CA . LEU A 1 96 ? 13.530 0.233 -9.460 1.00 97.94 96 LEU A CA 1
ATOM 727 C C . LEU A 1 96 ? 12.496 0.535 -8.381 1.00 97.94 96 LEU A C 1
ATOM 729 O O . LEU A 1 96 ? 11.297 0.491 -8.656 1.00 97.94 96 LEU A O 1
ATOM 733 N N . GLY A 1 97 ? 12.971 0.864 -7.185 1.00 97.94 97 GLY A N 1
ATOM 734 C CA . GLY A 1 97 ? 12.168 1.223 -6.027 1.00 97.94 97 GLY A CA 1
ATOM 735 C C . GLY A 1 97 ? 12.418 2.657 -5.567 1.00 97.94 97 GLY A C 1
ATOM 736 O O . GLY A 1 97 ? 13.557 3.122 -5.559 1.00 97.94 97 GLY A O 1
ATOM 737 N N . VAL A 1 98 ? 11.355 3.341 -5.150 1.00 98.31 98 VAL A N 1
ATOM 738 C CA . VAL A 1 98 ? 11.397 4.628 -4.440 1.00 98.31 98 VAL A CA 1
ATOM 739 C C . VAL A 1 98 ? 10.776 4.426 -3.066 1.00 98.31 98 VAL A C 1
ATOM 741 O O . VAL A 1 98 ? 9.647 3.949 -2.968 1.00 98.31 98 VAL A O 1
ATOM 744 N N . ASP A 1 99 ? 11.520 4.755 -2.017 1.00 97.44 99 ASP A N 1
ATOM 745 C CA . ASP A 1 99 ? 11.099 4.549 -0.631 1.00 97.44 99 ASP A CA 1
ATOM 746 C C . ASP A 1 99 ? 10.338 5.766 -0.091 1.00 97.44 99 ASP A C 1
ATOM 748 O O . ASP A 1 99 ? 10.826 6.890 -0.204 1.00 97.44 99 ASP A O 1
ATOM 752 N N . TYR A 1 100 ? 9.160 5.543 0.489 1.00 96.56 100 TYR A N 1
ATOM 753 C CA . TYR A 1 100 ? 8.326 6.572 1.121 1.00 96.56 100 TYR A CA 1
ATOM 754 C C . TYR A 1 100 ? 8.283 6.437 2.649 1.00 96.56 100 TYR A C 1
ATOM 756 O O . TYR A 1 100 ? 7.522 7.143 3.313 1.00 96.56 100 TYR A O 1
ATOM 764 N N . GLY A 1 101 ? 9.116 5.559 3.218 1.00 94.12 101 GLY A N 1
ATOM 765 C CA . GLY A 1 101 ? 9.211 5.343 4.655 1.00 94.12 101 GLY A CA 1
ATOM 766 C C . GLY A 1 101 ? 8.280 4.238 5.166 1.00 94.12 101 GLY A C 1
ATOM 767 O O . GLY A 1 101 ? 7.773 3.430 4.382 1.00 94.12 101 GLY A O 1
ATOM 768 N N . PRO A 1 102 ? 8.078 4.159 6.493 1.00 93.44 102 PRO A N 1
ATOM 769 C CA . PRO A 1 102 ? 7.331 3.072 7.117 1.00 93.44 102 PRO A CA 1
ATOM 770 C C . PRO A 1 102 ? 5.855 3.097 6.717 1.00 93.44 102 PRO A C 1
ATOM 772 O O . PRO A 1 102 ? 5.294 4.159 6.447 1.00 93.44 102 PRO A O 1
ATOM 775 N N . SER A 1 103 ? 5.233 1.920 6.699 1.00 91.88 103 SER A N 1
ATOM 776 C CA . SER A 1 103 ? 3.802 1.788 6.443 1.00 91.88 103 SER A CA 1
ATOM 777 C C . SER A 1 103 ? 2.952 2.188 7.647 1.00 91.88 103 SER A C 1
ATOM 779 O O . SER A 1 103 ? 3.434 2.309 8.776 1.00 91.88 103 SER A O 1
ATOM 781 N N . ASP A 1 104 ? 1.647 2.289 7.407 1.00 86.50 104 ASP A N 1
ATOM 782 C CA . ASP A 1 104 ? 0.641 2.427 8.458 1.00 86.50 104 ASP A CA 1
ATOM 783 C C . ASP A 1 104 ? 0.229 1.066 9.074 1.00 86.50 104 ASP A C 1
ATOM 785 O O . ASP A 1 104 ? -0.748 0.995 9.823 1.00 86.50 104 ASP A O 1
ATOM 789 N N . PHE A 1 105 ? 0.952 -0.033 8.808 1.00 87.19 105 PHE A N 1
ATOM 790 C CA . PHE A 1 105 ? 0.621 -1.385 9.291 1.00 87.19 105 PHE A CA 1
ATOM 791 C C . PHE A 1 105 ? 1.454 -1.944 10.455 1.00 87.19 105 PHE A C 1
ATOM 793 O O . PHE A 1 105 ? 1.382 -3.159 10.668 1.00 87.19 105 PHE A O 1
ATOM 800 N N . PRO A 1 106 ? 2.225 -1.166 11.248 1.00 84.62 106 PRO A N 1
ATOM 801 C CA . PRO A 1 106 ? 3.022 -1.784 12.295 1.00 84.62 106 PRO A CA 1
ATOM 802 C C . PRO A 1 106 ? 2.109 -2.551 13.261 1.00 84.62 106 PRO A C 1
ATOM 804 O O . PRO A 1 106 ? 1.057 -2.051 13.676 1.00 84.62 106 PRO A O 1
ATOM 807 N N . SER A 1 107 ? 2.521 -3.780 13.580 1.00 85.88 107 SER A N 1
ATOM 808 C CA . SER A 1 107 ? 1.859 -4.680 14.536 1.00 85.88 107 SER A CA 1
ATOM 809 C C . SER A 1 107 ? 0.466 -5.188 14.137 1.00 85.88 107 SER A C 1
ATOM 811 O O . SER A 1 107 ? -0.247 -5.717 14.989 1.00 85.88 107 SER A O 1
ATOM 813 N N . ILE A 1 108 ? 0.069 -5.058 12.867 1.00 93.31 108 ILE A N 1
ATOM 814 C CA . ILE A 1 108 ? -1.169 -5.662 12.356 1.00 93.31 108 ILE A CA 1
ATOM 815 C C . ILE A 1 108 ? -0.829 -6.990 11.671 1.00 93.31 108 ILE A C 1
ATOM 817 O O . ILE A 1 108 ? -0.050 -6.979 10.717 1.00 93.31 108 ILE A O 1
ATOM 821 N N . PRO A 1 109 ? -1.410 -8.125 12.103 1.00 94.06 109 PRO A N 1
ATOM 822 C CA . PRO A 1 109 ? -1.253 -9.386 11.386 1.00 94.06 109 PRO A CA 1
ATOM 823 C C . PRO A 1 109 ? -1.763 -9.264 9.937 1.00 94.06 109 PRO A C 1
ATOM 825 O O . PRO A 1 109 ? -2.837 -8.683 9.740 1.00 94.06 109 PRO A O 1
ATOM 828 N N . PRO A 1 110 ? -1.050 -9.790 8.923 1.00 93.75 110 PRO A N 1
ATOM 829 C CA . PRO A 1 110 ? -1.436 -9.642 7.517 1.00 93.75 110 PRO A CA 1
ATOM 830 C C . PRO A 1 110 ? -2.876 -10.075 7.207 1.00 93.75 110 PRO A C 1
ATOM 832 O O . PRO A 1 110 ? -3.583 -9.403 6.460 1.00 93.75 110 PRO A O 1
ATOM 835 N N . GLU A 1 111 ? -3.357 -11.146 7.837 1.00 93.88 111 GLU A N 1
ATOM 836 C CA . GLU A 1 111 ? -4.723 -11.661 7.705 1.00 93.88 111 GLU A CA 1
ATOM 837 C C . GLU A 1 111 ? -5.805 -10.725 8.269 1.00 93.88 111 GLU A C 1
ATOM 839 O O . GLU A 1 111 ? -6.993 -10.916 8.014 1.00 93.88 111 GLU A O 1
ATOM 844 N N . GLN A 1 112 ? -5.407 -9.701 9.027 1.00 95.94 112 GLN A N 1
ATOM 845 C CA . GLN A 1 112 ? -6.294 -8.676 9.570 1.00 95.94 112 GLN A CA 1
ATOM 846 C C . GLN A 1 112 ? -6.270 -7.373 8.758 1.00 95.94 112 GLN A C 1
ATOM 848 O O . GLN A 1 112 ? -7.021 -6.442 9.072 1.00 95.94 112 GLN A O 1
ATOM 853 N N . LEU A 1 113 ? -5.449 -7.278 7.714 1.00 96.00 113 LEU A N 1
ATOM 854 C CA . LEU A 1 113 ? -5.460 -6.117 6.833 1.00 96.00 113 LEU A CA 1
ATOM 855 C C . LEU A 1 113 ? -6.757 -6.078 6.009 1.00 96.00 113 LEU A C 1
ATOM 857 O O . LEU A 1 113 ? -7.305 -7.123 5.651 1.00 96.00 113 LEU A O 1
ATOM 861 N N . PRO A 1 114 ? -7.294 -4.880 5.717 1.00 96.38 114 PRO A N 1
ATOM 862 C CA . PRO A 1 114 ? -8.426 -4.767 4.812 1.00 96.38 114 PRO A CA 1
ATOM 863 C C . PRO A 1 114 ? -8.025 -5.192 3.390 1.00 96.38 114 PRO A C 1
ATOM 865 O O . PRO A 1 114 ? -6.848 -5.114 3.029 1.00 96.38 114 PRO A O 1
ATOM 868 N N . PRO A 1 115 ? -8.992 -5.591 2.547 1.00 95.56 115 PRO A N 1
ATOM 869 C CA . PRO A 1 115 ? -8.720 -5.789 1.133 1.00 95.56 115 PRO A CA 1
ATOM 870 C C . PRO A 1 115 ? -8.286 -4.467 0.465 1.00 95.56 115 PRO A C 1
ATOM 872 O O . PRO A 1 115 ? -8.614 -3.385 0.967 1.00 95.56 115 PRO A O 1
ATOM 875 N N . PRO A 1 116 ? -7.583 -4.524 -0.680 1.00 95.38 116 PRO A N 1
ATOM 876 C CA . PRO A 1 116 ? -7.155 -3.336 -1.417 1.00 95.38 116 PRO A CA 1
ATOM 877 C C . PRO A 1 116 ? -8.288 -2.340 -1.690 1.00 95.38 116 PRO A C 1
ATOM 879 O O . PRO A 1 116 ? -9.349 -2.711 -2.187 1.00 95.38 116 PRO A O 1
ATOM 882 N N . GLY A 1 117 ? -8.045 -1.068 -1.378 1.00 94.81 117 GLY A N 1
ATOM 883 C CA . GLY A 1 117 ? -8.986 0.043 -1.528 1.00 94.81 117 GLY A CA 1
ATOM 884 C C . GLY A 1 117 ? -10.020 0.170 -0.398 1.00 94.81 117 GLY A C 1
ATOM 885 O O . GLY A 1 117 ? -10.807 1.115 -0.404 1.00 94.81 117 GLY A O 1
ATOM 886 N N . TYR A 1 118 ? -10.001 -0.729 0.590 1.00 96.69 118 TYR A N 1
ATOM 887 C CA . TYR A 1 118 ? -10.841 -0.655 1.783 1.00 96.69 118 TYR A CA 1
ATOM 888 C C . TYR A 1 118 ? -10.045 -0.209 3.007 1.00 96.69 118 TYR A C 1
ATOM 890 O O . TYR A 1 118 ? -8.811 -0.232 3.045 1.00 96.69 118 TYR A O 1
ATOM 898 N N . CYS A 1 119 ? -10.790 0.169 4.040 1.00 96.75 119 CYS A N 1
ATOM 899 C CA . CYS A 1 119 ? -10.246 0.560 5.322 1.00 96.75 119 CYS A CA 1
ATOM 900 C C . CYS A 1 119 ? -10.748 -0.346 6.447 1.00 96.75 119 CYS A C 1
ATOM 902 O O . CYS A 1 119 ? -11.804 -0.971 6.359 1.00 96.75 119 CYS A O 1
ATOM 904 N N . ARG A 1 120 ? -10.013 -0.376 7.554 1.00 97.50 120 ARG A N 1
ATOM 905 C CA . ARG A 1 120 ? -10.409 -1.044 8.791 1.00 97.50 120 ARG A CA 1
ATOM 906 C C . ARG A 1 120 ? -10.095 -0.140 9.986 1.00 97.50 120 ARG A C 1
ATOM 908 O O . ARG A 1 120 ? -8.965 0.333 10.092 1.00 97.50 120 ARG A O 1
ATOM 915 N N . PRO A 1 121 ? -11.049 0.125 10.893 1.00 97.25 121 PRO A N 1
ATOM 916 C CA . PRO A 1 121 ? -10.729 0.703 12.192 1.00 97.25 121 PRO A CA 1
ATOM 917 C C . PRO A 1 121 ? -9.820 -0.239 12.979 1.00 97.25 121 PRO A C 1
ATOM 919 O O . PRO A 1 121 ? -10.083 -1.440 13.041 1.00 97.25 121 PRO A O 1
ATOM 922 N N . TRP A 1 122 ? -8.796 0.310 13.618 1.00 96.94 122 TRP A N 1
ATOM 923 C CA . TRP A 1 122 ? -7.897 -0.435 14.484 1.00 96.94 122 TRP A CA 1
ATOM 924 C C . TRP A 1 122 ? -7.813 0.210 15.859 1.00 96.94 122 TRP A C 1
ATOM 926 O O . TRP A 1 122 ? -7.538 1.408 15.998 1.00 96.94 122 TRP A O 1
ATOM 936 N N . TYR A 1 123 ? -8.050 -0.603 16.882 1.00 96.00 123 TYR A N 1
ATOM 937 C CA . TYR A 1 123 ? -8.048 -0.177 18.274 1.00 96.00 123 TYR A CA 1
ATOM 938 C C . TYR A 1 123 ? -6.986 -0.956 19.049 1.00 96.00 123 TYR A C 1
ATOM 940 O O . TYR A 1 123 ? -7.146 -2.152 19.262 1.00 96.00 123 TYR A O 1
ATOM 948 N N . GLU A 1 124 ? -5.943 -0.285 19.540 1.00 92.56 124 GLU A N 1
ATOM 949 C CA . GLU A 1 124 ? -4.774 -0.948 20.156 1.00 92.56 124 GLU A CA 1
ATOM 950 C C . GLU A 1 124 ? -5.102 -1.818 21.385 1.00 92.56 124 GLU A C 1
ATOM 952 O O . GLU A 1 124 ? -4.358 -2.727 21.734 1.00 92.56 124 GLU A O 1
ATOM 957 N N . ARG A 1 125 ? -6.234 -1.562 22.055 1.00 94.38 125 ARG A N 1
ATOM 958 C CA . ARG A 1 125 ? -6.692 -2.330 23.230 1.00 94.38 125 ARG A CA 1
ATOM 959 C C . ARG A 1 125 ? -7.642 -3.481 22.887 1.00 94.38 125 ARG A C 1
ATOM 961 O O . ARG A 1 125 ? -8.147 -4.134 23.798 1.00 94.38 125 ARG A O 1
ATOM 968 N N . ILE A 1 126 ? -7.940 -3.695 21.607 1.00 95.75 126 ILE A N 1
ATOM 969 C CA . ILE A 1 126 ? -8.820 -4.768 21.139 1.00 95.75 126 ILE A CA 1
ATOM 970 C C . ILE A 1 126 ? -7.952 -5.850 20.479 1.00 95.75 126 ILE A C 1
ATOM 972 O O . ILE A 1 126 ? -7.152 -5.526 19.602 1.00 95.75 126 ILE A O 1
ATOM 976 N N . PRO A 1 127 ? -8.087 -7.130 20.872 1.00 95.94 127 PRO A N 1
ATOM 977 C CA . PRO A 1 127 ? -7.370 -8.221 20.216 1.00 95.94 127 PRO A CA 1
ATOM 978 C C . PRO A 1 127 ? -7.687 -8.299 18.714 1.00 95.94 127 PRO A C 1
ATOM 980 O O . PRO A 1 127 ? -8.824 -7.989 18.337 1.00 95.94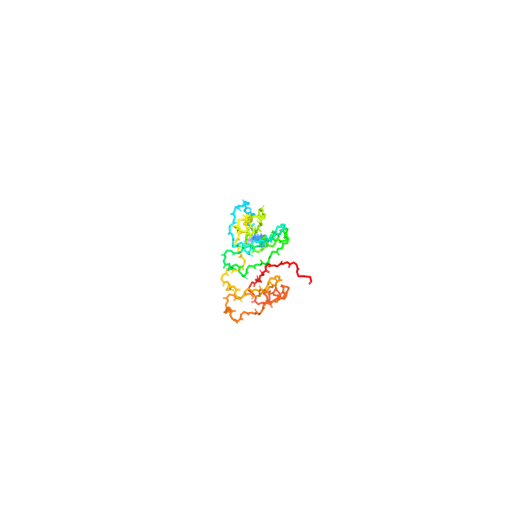 127 PRO A O 1
ATOM 983 N N . PRO A 1 128 ? -6.740 -8.737 17.862 1.00 95.75 128 PRO A N 1
ATOM 984 C CA . PRO A 1 128 ? -6.907 -8.758 16.407 1.00 95.75 128 PRO A CA 1
ATOM 985 C C . PRO A 1 128 ? -8.205 -9.428 15.923 1.00 95.75 128 PRO A C 1
ATOM 987 O O . PRO A 1 128 ? -8.898 -8.895 15.059 1.00 95.75 128 PRO A O 1
ATOM 990 N N . GLU A 1 129 ? -8.606 -10.533 16.548 1.00 95.12 129 GLU A N 1
ATOM 991 C CA . GLU A 1 129 ? -9.773 -11.348 16.176 1.00 95.12 129 GLU A CA 1
ATOM 992 C C . GLU A 1 129 ? -11.110 -10.668 16.507 1.00 95.12 129 GLU A C 1
ATOM 994 O O . GLU A 1 129 ? -12.168 -11.103 16.055 1.00 95.12 129 GLU A O 1
ATOM 999 N N . ARG A 1 130 ? -11.077 -9.605 17.321 1.00 97.19 130 ARG A N 1
ATOM 1000 C CA . ARG A 1 130 ? -12.253 -8.827 17.742 1.00 97.19 130 ARG A CA 1
ATOM 1001 C C . ARG A 1 130 ? -12.307 -7.438 17.113 1.00 97.19 130 ARG A C 1
ATOM 1003 O O . ARG A 1 130 ? -13.216 -6.667 17.422 1.00 97.19 130 ARG A O 1
ATOM 1010 N N . GLN A 1 131 ? -11.346 -7.099 16.257 1.00 97.44 131 GLN A N 1
ATOM 1011 C CA . GLN A 1 131 ? -11.358 -5.837 15.525 1.00 97.44 131 GLN A CA 1
ATOM 1012 C C . GLN A 1 131 ? -12.540 -5.817 14.543 1.00 97.44 131 GLN A C 1
ATOM 1014 O O . GLN A 1 131 ? -12.855 -6.861 13.964 1.00 97.44 131 GLN A O 1
ATOM 1019 N N . PRO A 1 132 ? -13.177 -4.659 14.288 1.00 97.56 132 PRO A N 1
ATOM 1020 C CA . PRO A 1 132 ? -14.278 -4.570 13.329 1.00 97.56 132 PRO A CA 1
ATOM 1021 C C . PRO A 1 132 ? -13.888 -5.105 11.955 1.00 97.56 132 PRO A C 1
ATOM 1023 O O . PRO A 1 132 ? -12.733 -4.978 11.563 1.00 97.56 132 PRO A O 1
ATOM 1026 N N . ALA A 1 133 ? -14.839 -5.646 11.199 1.00 97.38 133 ALA A N 1
ATOM 1027 C CA . ALA A 1 133 ? -14.583 -6.068 9.824 1.00 97.38 133 ALA A CA 1
ATOM 1028 C C . ALA A 1 133 ? -14.127 -4.885 8.935 1.00 97.38 133 ALA A C 1
ATOM 1030 O O . ALA A 1 133 ? -14.461 -3.732 9.232 1.00 97.38 133 ALA A O 1
ATOM 1031 N N . PRO A 1 134 ? -13.398 -5.146 7.834 1.00 97.69 134 PRO A N 1
ATOM 1032 C CA . PRO A 1 134 ? -13.119 -4.136 6.816 1.00 97.69 1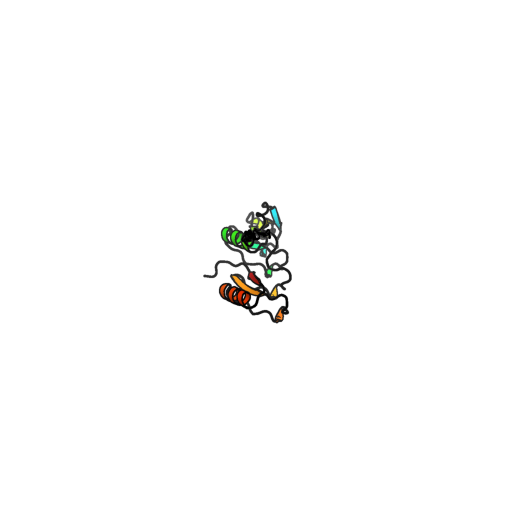34 PRO A CA 1
ATOM 1033 C C . PRO A 1 134 ? -14.391 -3.476 6.266 1.00 97.69 134 PRO A C 1
ATOM 1035 O O . PRO A 1 134 ? -15.453 -4.093 6.190 1.00 97.69 134 PRO A O 1
ATOM 1038 N N . MET A 1 135 ? -14.282 -2.208 5.880 1.00 97.75 135 MET A N 1
ATOM 1039 C CA . MET A 1 135 ? -15.393 -1.364 5.437 1.00 97.75 135 MET A CA 1
ATOM 1040 C C . MET A 1 135 ? -14.903 -0.216 4.543 1.00 97.75 135 MET A C 1
ATOM 1042 O O . MET A 1 135 ? -13.710 -0.092 4.258 1.00 97.75 135 MET A O 1
ATOM 1046 N N . THR A 1 136 ? -15.818 0.642 4.086 1.00 96.69 136 THR A N 1
ATOM 1047 C CA . THR A 1 136 ? -15.440 1.861 3.360 1.00 96.69 136 THR A CA 1
ATOM 1048 C C . THR A 1 136 ? -14.630 2.799 4.258 1.00 96.69 136 THR A C 1
ATOM 1050 O O . THR A 1 136 ? -14.845 2.861 5.471 1.00 96.69 136 THR A O 1
ATOM 1053 N N . CYS A 1 137 ? -13.707 3.556 3.665 1.00 95.62 137 CYS A N 1
ATOM 1054 C CA . CYS A 1 137 ? -12.855 4.481 4.415 1.00 95.62 137 CYS A CA 1
ATOM 1055 C C . CYS A 1 137 ? -13.645 5.556 5.150 1.00 95.62 137 CYS A C 1
ATOM 1057 O O . CYS A 1 137 ? -13.413 5.759 6.338 1.00 95.62 137 CYS A O 1
ATOM 1059 N N . GLU A 1 138 ? -14.677 6.113 4.518 1.00 97.00 138 GLU A N 1
ATOM 1060 C CA . GLU A 1 138 ? -15.578 7.061 5.173 1.00 97.00 138 GLU A CA 1
ATOM 1061 C C . GLU A 1 138 ? -16.210 6.467 6.445 1.00 97.00 138 GLU A C 1
ATOM 1063 O O . GLU A 1 138 ? -16.225 7.094 7.507 1.00 97.00 138 GLU A O 1
ATOM 1068 N N . ARG A 1 139 ? -16.694 5.219 6.380 1.00 97.94 139 ARG A N 1
ATOM 1069 C CA . ARG A 1 139 ? -17.303 4.568 7.543 1.00 97.94 139 ARG A CA 1
ATOM 1070 C C . ARG A 1 139 ? -16.273 4.267 8.632 1.00 97.94 139 ARG A C 1
ATOM 1072 O O . ARG A 1 139 ? -16.578 4.434 9.815 1.00 97.94 139 ARG A O 1
ATOM 1079 N N . ALA A 1 140 ? -15.069 3.844 8.247 1.00 97.94 140 ALA A N 1
ATOM 1080 C CA . ALA A 1 140 ? -13.985 3.580 9.185 1.00 97.94 140 ALA A CA 1
ATOM 1081 C C . ALA A 1 140 ? -13.565 4.857 9.930 1.00 97.94 140 ALA A C 1
ATOM 1083 O O . ALA A 1 140 ? -13.453 4.846 11.157 1.00 97.94 140 ALA A O 1
ATOM 1084 N N . GLU A 1 141 ? -13.415 5.968 9.209 1.00 97.38 141 GLU A N 1
ATOM 1085 C CA . GLU A 1 141 ? -13.103 7.285 9.767 1.00 97.38 141 GLU A CA 1
ATOM 1086 C C . GLU A 1 141 ? -14.175 7.759 10.750 1.00 97.38 141 GLU A C 1
ATOM 1088 O O . GLU A 1 141 ? -13.848 8.211 11.848 1.00 97.38 141 GLU A O 1
ATOM 1093 N N . GLN A 1 142 ? -15.461 7.595 10.419 1.00 98.00 142 GLN A N 1
ATOM 1094 C CA . GLN A 1 142 ? -16.561 7.921 11.335 1.00 98.00 142 GLN A CA 1
ATOM 1095 C C . GLN A 1 142 ? -16.477 7.126 12.649 1.00 98.00 142 GLN A C 1
ATOM 1097 O O . GLN A 1 142 ? -16.692 7.685 13.729 1.00 98.00 142 GLN A O 1
ATOM 1102 N N . LEU A 1 143 ? -16.163 5.826 12.580 1.00 97.62 143 LEU A N 1
ATOM 1103 C CA . LEU A 1 143 ? -16.023 4.979 13.768 1.00 97.62 143 LEU A CA 1
ATOM 1104 C C . LEU A 1 143 ? -14.798 5.352 14.604 1.00 97.62 143 LEU A C 1
ATOM 1106 O O . LEU A 1 143 ? -14.903 5.410 15.829 1.00 97.62 143 LEU A O 1
ATOM 1110 N N . VAL A 1 144 ? -13.659 5.627 13.969 1.00 97.62 144 VAL A N 1
ATOM 1111 C CA . VAL A 1 144 ? -12.437 6.063 14.662 1.00 97.62 144 VAL A CA 1
ATOM 1112 C C . VAL A 1 144 ? -12.637 7.432 15.310 1.00 97.62 144 VAL A C 1
ATOM 1114 O O . VAL A 1 144 ? -12.297 7.616 16.475 1.00 97.62 144 VAL A O 1
ATOM 1117 N N . LYS A 1 145 ? -13.295 8.373 14.625 1.00 97.25 145 LYS A N 1
ATOM 1118 C CA . LYS A 1 145 ? -13.641 9.686 15.189 1.00 97.25 145 LYS A CA 1
ATOM 1119 C C . LYS A 1 145 ? -14.512 9.571 16.444 1.00 97.25 145 LYS A C 1
ATOM 1121 O O . LYS A 1 145 ? -14.365 10.372 17.361 1.00 97.25 145 LYS A O 1
ATOM 1126 N N . LYS A 1 146 ? -15.418 8.587 16.489 1.00 96.75 146 LYS A N 1
ATOM 1127 C CA . LYS A 1 146 ? -16.314 8.355 17.632 1.00 96.75 146 LYS A CA 1
ATOM 1128 C C . LYS A 1 146 ? -15.638 7.602 18.782 1.00 96.75 146 LYS A C 1
ATOM 1130 O O . LYS A 1 146 ? -15.879 7.924 19.940 1.00 96.75 146 LYS A O 1
ATOM 1135 N N . ASN A 1 147 ? -14.842 6.584 18.465 1.00 96.25 147 ASN A N 1
ATOM 1136 C CA . ASN A 1 147 ? -14.376 5.592 19.438 1.00 96.25 147 ASN A CA 1
ATOM 1137 C C . ASN A 1 147 ? -12.871 5.706 19.768 1.00 96.25 147 ASN A C 1
ATOM 1139 O O . ASN A 1 147 ? -12.384 4.982 20.635 1.00 96.25 147 ASN A O 1
ATOM 1143 N N . GLY A 1 148 ? -12.129 6.586 19.087 1.00 95.12 148 GLY A N 1
ATOM 1144 C CA . GLY A 1 148 ? -10.663 6.646 19.119 1.00 95.12 148 GLY A CA 1
ATOM 1145 C C . GLY A 1 148 ? -10.010 5.620 18.184 1.00 95.12 148 GLY A C 1
ATOM 1146 O O . GLY A 1 148 ? -10.679 5.005 17.363 1.00 95.12 148 GLY A O 1
ATOM 1147 N N . GLY A 1 149 ? -8.697 5.414 18.302 1.00 94.50 149 GLY A N 1
ATOM 1148 C CA . GLY A 1 149 ? -7.949 4.466 17.463 1.00 94.50 149 GLY A CA 1
ATOM 1149 C C . GLY A 1 149 ? -7.426 5.080 16.164 1.00 94.50 149 GLY A C 1
ATOM 1150 O O . GLY A 1 149 ? -7.233 6.293 16.080 1.00 94.50 149 GLY A O 1
ATOM 1151 N N . ARG A 1 150 ? -7.170 4.235 15.161 1.00 95.44 150 ARG A N 1
ATOM 1152 C CA . ARG A 1 150 ? -6.628 4.647 13.857 1.00 95.44 150 ARG A CA 1
ATOM 1153 C C . ARG A 1 150 ? -7.323 3.941 12.701 1.00 95.44 150 ARG A C 1
ATOM 1155 O O . ARG A 1 150 ? -7.876 2.858 12.871 1.00 95.44 150 ARG A O 1
ATOM 1162 N N . VAL A 1 151 ? -7.289 4.563 11.527 1.00 95.94 151 VAL A N 1
ATOM 1163 C CA . VAL A 1 151 ? -7.759 3.942 10.286 1.00 95.94 151 VAL A CA 1
ATOM 1164 C C . VAL A 1 151 ? -6.583 3.246 9.621 1.00 95.94 151 VAL A C 1
ATOM 1166 O O . VAL A 1 151 ? -5.531 3.842 9.419 1.00 95.94 151 VAL A O 1
ATOM 1169 N N . VAL A 1 152 ? -6.778 1.979 9.287 1.00 96.00 152 VAL A N 1
ATOM 1170 C CA . VAL A 1 152 ? -5.846 1.172 8.506 1.00 96.00 152 VAL A CA 1
ATOM 1171 C C . VAL A 1 152 ? -6.381 1.116 7.091 1.00 96.00 152 VAL A C 1
ATOM 1173 O O . VAL A 1 152 ? -7.524 0.708 6.902 1.00 96.00 152 VAL A O 1
ATOM 1176 N N . TYR A 1 153 ? -5.585 1.516 6.108 1.00 96.06 153 TYR A N 1
ATOM 1177 C CA . TYR A 1 153 ? -5.971 1.518 4.699 1.00 96.06 153 TYR A CA 1
ATOM 1178 C C . TYR A 1 153 ? -5.007 0.653 3.898 1.00 96.06 153 TYR A C 1
ATOM 1180 O O . TYR A 1 153 ? -3.806 0.895 3.947 1.00 96.06 153 TYR A O 1
ATOM 1188 N N . MET A 1 154 ? -5.523 -0.320 3.145 1.00 96.56 154 MET A N 1
ATOM 1189 C CA . MET A 1 154 ? -4.717 -1.078 2.189 1.00 96.56 154 MET A CA 1
ATOM 1190 C C . MET A 1 154 ? -4.812 -0.407 0.818 1.00 96.56 154 MET A C 1
ATOM 1192 O O . MET A 1 154 ? -5.909 -0.360 0.258 1.00 96.56 154 MET A O 1
ATOM 1196 N N . PRO A 1 155 ? -3.708 0.097 0.235 1.00 95.75 155 PRO A N 1
ATO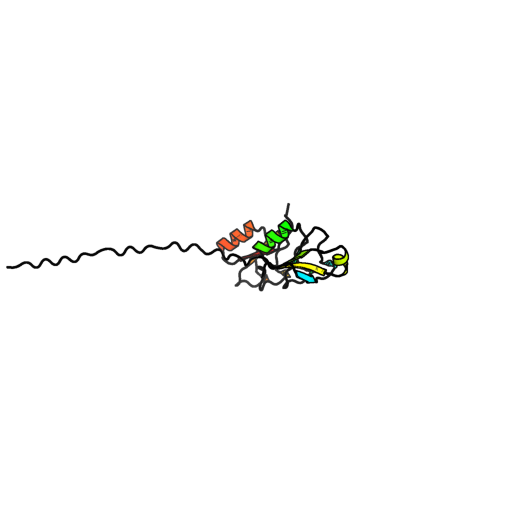M 1197 C CA . PRO A 1 155 ? -3.735 0.644 -1.112 1.00 95.75 155 PRO A CA 1
ATOM 1198 C C . PRO A 1 155 ? -4.334 -0.303 -2.142 1.00 95.75 155 PRO A C 1
ATOM 1200 O O . PRO A 1 155 ? -4.062 -1.498 -2.162 1.00 95.75 155 PRO A O 1
ATOM 1203 N N . GLY A 1 156 ? -5.119 0.258 -3.048 1.00 90.94 156 GLY A N 1
ATOM 1204 C CA . GLY A 1 156 ? -5.663 -0.460 -4.188 1.00 90.94 156 GLY A CA 1
ATOM 1205 C C . GLY A 1 156 ? -5.716 0.426 -5.425 1.00 90.94 156 GLY A C 1
ATOM 1206 O O . GLY A 1 156 ? -5.460 1.636 -5.339 1.00 90.94 156 GLY A O 1
ATOM 1207 N N . PRO A 1 157 ? -6.058 -0.159 -6.585 1.00 85.06 157 PRO A N 1
ATOM 1208 C CA . PRO A 1 157 ? -6.483 0.633 -7.724 1.00 85.06 157 PRO A CA 1
ATOM 1209 C C . PRO A 1 157 ? -7.740 1.417 -7.327 1.00 85.06 157 PRO A C 1
ATOM 1211 O O . PRO A 1 157 ? -8.397 1.104 -6.332 1.00 85.06 157 PRO A O 1
ATOM 1214 N N . GLU A 1 158 ? -8.083 2.446 -8.093 1.00 78.12 158 GLU A N 1
ATOM 1215 C CA . GLU A 1 158 ? -9.354 3.140 -7.888 1.00 78.12 158 GLU A CA 1
ATOM 1216 C C . GLU A 1 158 ? -10.509 2.133 -7.970 1.00 78.12 158 GLU A C 1
ATOM 1218 O O . GLU A 1 158 ? -10.669 1.442 -8.981 1.00 78.12 158 GLU A O 1
ATOM 1223 N N . ILE A 1 159 ? -11.281 2.025 -6.886 1.00 66.94 159 ILE A N 1
ATOM 1224 C CA . ILE A 1 159 ? -12.522 1.256 -6.876 1.00 66.94 159 ILE A CA 1
ATOM 1225 C C . ILE A 1 159 ? -13.546 2.112 -7.625 1.00 66.94 159 ILE A C 1
ATOM 1227 O O . ILE A 1 159 ? -13.879 3.205 -7.167 1.00 66.94 159 ILE A O 1
ATOM 1231 N N . LYS A 1 160 ? -13.957 1.650 -8.809 1.00 48.91 160 LYS A N 1
ATOM 1232 C CA . LYS A 1 160 ? -15.021 2.270 -9.609 1.00 48.91 160 LYS A CA 1
ATOM 1233 C C . LYS A 1 160 ? -16.398 1.897 -9.084 1.00 48.91 160 LYS A C 1
ATOM 1235 O O . LYS A 1 160 ? -16.545 0.738 -8.636 1.00 48.91 160 LYS A O 1
#

Foldseek 3Di:
DDDDDDDDDDDDDDDDDDPDDPDDPQFDDKADKDKDFDDLCLAAPAQWKFFDAPPDDSVLGEHIEHQVLNVVVCSVFWGKIWHCPDPCCSVGRITIIIGRDHGPCPPQDSVLAAHAQWKFFDDPPDPSVRGDHIDHPVVNVVCCVVPPGDIHHRHYYDDD

pLDDT: mean 87.77, std 16.84, range [41.78, 98.44]

Secondary structure (DSSP, 8-state):
-------------------------PPPPPPPPEEEE--GGGSPPTTEEEEE-TTS-GGGSPPPEEHHHHHHHHHHH-SEEEEESSTTHHHH-EEEEEE----S-TT--GGGSPPTT-EEEE-TTS-GGGSPPPB-HHHHHHHHHHH-SEEEE---S---

Sequence (160 aa):
MQRIRNGIALALAAILGGCAVPGSIERPPPGKPSEFHMPPEHVPPLGQCRIWYAELPPEWQPPAMPCARAHELAQKHGGRVVKAISPRSLRDGRTLGVDYGPSDFPSIPPEQLPPPGYCRPWYERIPPERQPAPMTCERAEQLVKKNGGRVVYMPGPEIK